Protein AF-A0A371J5H0-F1 (afdb_monomer_lite)

Sequence (74 aa):
MDNNHCEETLNELKKFIVQREEIIKVLEDGIDKYIVDRTLPFSYKERYVEWQQELLDLAEVQLNAAKEFMNSLL

pLDDT: mean 85.74, std 8.59, range [54.06, 95.94]

Structure (mmCIF, N/CA/C/O backbone):
data_AF-A0A371J5H0-F1
#
_entry.id   AF-A0A371J5H0-F1
#
loop_
_atom_site.group_PDB
_atom_site.id
_atom_site.type_symbol
_atom_site.label_atom_id
_atom_site.label_alt_id
_atom_site.label_comp_id
_atom_site.label_asym_id
_atom_site.label_entity_id
_atom_site.label_seq_id
_atom_site.pdbx_PDB_ins_code
_atom_site.Cartn_x
_atom_site.Cartn_y
_atom_site.Cartn_z
_atom_site.occupancy
_atom_site.B_iso_or_equiv
_atom_site.auth_seq_id
_atom_site.auth_comp_id
_atom_site.auth_asym_id
_atom_site.auth_atom_id
_atom_site.pdbx_PDB_model_num
ATOM 1 N N . MET A 1 1 ? 22.358 -4.774 -25.700 1.00 54.06 1 MET A N 1
ATOM 2 C CA . MET A 1 1 ? 21.057 -5.194 -25.147 1.00 54.06 1 MET A CA 1
ATOM 3 C C . MET A 1 1 ? 20.068 -5.113 -26.285 1.00 54.06 1 MET A C 1
ATOM 5 O O . MET A 1 1 ? 20.025 -4.072 -26.928 1.00 54.06 1 MET A O 1
ATOM 9 N N . ASP A 1 2 ? 19.380 -6.209 -26.597 1.00 61.97 2 ASP A N 1
ATOM 10 C CA . ASP A 1 2 ? 18.338 -6.200 -27.624 1.00 61.97 2 ASP A CA 1
ATOM 11 C C . ASP A 1 2 ? 17.211 -5.254 -27.200 1.00 61.97 2 ASP A C 1
ATOM 13 O O . ASP A 1 2 ? 16.758 -5.308 -26.056 1.00 61.97 2 ASP A O 1
ATOM 17 N N . ASN A 1 3 ? 16.754 -4.399 -28.122 1.00 65.62 3 ASN A N 1
ATOM 18 C CA . ASN A 1 3 ? 15.670 -3.432 -27.885 1.00 65.62 3 ASN A CA 1
ATOM 19 C C . ASN A 1 3 ? 14.418 -4.088 -27.273 1.00 65.62 3 ASN A C 1
ATOM 21 O O . ASN A 1 3 ? 13.727 -3.467 -26.472 1.00 65.62 3 ASN A O 1
ATOM 25 N N . ASN A 1 4 ? 14.180 -5.360 -27.601 1.00 75.19 4 ASN A N 1
ATOM 26 C CA . ASN A 1 4 ? 13.045 -6.139 -27.118 1.00 75.19 4 ASN A CA 1
ATOM 27 C C . ASN A 1 4 ? 13.096 -6.385 -25.595 1.00 75.19 4 ASN A C 1
ATOM 29 O O . ASN A 1 4 ? 12.089 -6.246 -24.912 1.00 75.19 4 ASN A O 1
ATOM 33 N N . HIS A 1 5 ? 14.281 -6.657 -25.033 1.00 75.19 5 HIS A N 1
ATOM 34 C CA . HIS A 1 5 ? 14.441 -6.866 -23.587 1.00 75.19 5 HIS A CA 1
ATOM 35 C C . HIS A 1 5 ? 14.297 -5.574 -22.777 1.00 75.19 5 HIS A C 1
ATOM 37 O O . HIS A 1 5 ? 13.781 -5.606 -21.658 1.00 75.19 5 HIS A O 1
ATOM 43 N N . CYS A 1 6 ? 14.725 -4.431 -23.324 1.00 78.12 6 CYS A N 1
ATOM 44 C CA . CYS A 1 6 ? 14.480 -3.136 -22.683 1.00 78.12 6 CYS A CA 1
ATOM 45 C C . CYS A 1 6 ? 12.978 -2.828 -22.612 1.00 78.12 6 CYS A C 1
ATOM 47 O O . CYS A 1 6 ? 12.492 -2.374 -21.577 1.00 78.12 6 CYS A O 1
ATOM 49 N N . GLU A 1 7 ? 12.235 -3.102 -23.685 1.00 86.50 7 GLU A N 1
ATOM 50 C CA . GLU A 1 7 ? 10.791 -2.868 -23.737 1.00 86.50 7 GLU A CA 1
ATOM 51 C C . GLU A 1 7 ? 10.010 -3.806 -22.799 1.00 86.50 7 GLU A C 1
ATOM 53 O O . GLU A 1 7 ? 9.118 -3.357 -22.074 1.00 86.50 7 GLU A O 1
ATOM 58 N N . GLU A 1 8 ? 10.381 -5.088 -22.743 1.00 88.75 8 GLU A N 1
ATOM 59 C CA . GLU A 1 8 ? 9.821 -6.061 -21.794 1.00 88.75 8 GLU A CA 1
ATOM 60 C C . GLU A 1 8 ? 10.049 -5.623 -20.340 1.00 88.75 8 GLU A C 1
ATOM 62 O O . GLU A 1 8 ? 9.092 -5.539 -19.566 1.00 88.75 8 GLU A O 1
ATOM 67 N N . THR A 1 9 ? 11.283 -5.239 -19.999 1.00 85.44 9 THR A N 1
ATOM 68 C CA . THR A 1 9 ? 11.649 -4.765 -18.653 1.00 85.44 9 THR A CA 1
ATOM 69 C C . THR A 1 9 ? 10.849 -3.521 -18.258 1.00 85.44 9 THR A C 1
ATOM 71 O O . THR A 1 9 ? 10.330 -3.432 -17.144 1.00 85.44 9 THR A O 1
ATOM 74 N N . LEU A 1 10 ? 10.686 -2.562 -19.177 1.00 88.81 10 LEU A N 1
ATOM 75 C CA . LEU A 1 10 ? 9.896 -1.352 -18.934 1.00 88.81 10 LEU A CA 1
ATOM 76 C C . LEU A 1 10 ? 8.416 -1.684 -18.681 1.00 88.81 10 LEU A C 1
ATOM 78 O O . LEU A 1 10 ? 7.768 -1.077 -17.826 1.00 88.81 10 LEU A O 1
ATOM 82 N N . ASN A 1 11 ? 7.866 -2.647 -19.421 1.00 91.81 11 ASN A N 1
ATOM 83 C CA . ASN A 1 11 ? 6.478 -3.070 -19.266 1.00 91.81 11 ASN A CA 1
ATOM 84 C C . ASN A 1 11 ? 6.240 -3.813 -17.946 1.00 91.81 11 ASN A C 1
ATOM 86 O O . ASN A 1 11 ? 5.209 -3.597 -17.305 1.00 91.81 11 ASN A O 1
ATOM 90 N N . GLU A 1 12 ? 7.177 -4.653 -17.510 1.00 92.25 12 GLU A N 1
ATOM 91 C CA . GLU A 1 12 ? 7.121 -5.289 -16.190 1.00 92.25 12 GLU A CA 1
ATOM 92 C C . GLU A 1 12 ? 7.216 -4.262 -15.059 1.00 92.25 12 GLU A C 1
ATOM 94 O O . GLU A 1 12 ? 6.422 -4.314 -14.118 1.00 92.25 12 GLU A O 1
ATOM 99 N N . LEU A 1 13 ? 8.096 -3.267 -15.193 1.00 90.69 13 LEU A N 1
ATOM 100 C CA . LEU A 1 13 ? 8.234 -2.187 -14.217 1.00 90.69 13 LEU A CA 1
ATOM 101 C C . LEU A 1 13 ? 6.953 -1.347 -14.096 1.00 90.69 13 LEU A C 1
ATOM 103 O O . LEU A 1 13 ? 6.514 -1.046 -12.987 1.00 90.69 13 LEU A O 1
ATOM 107 N N . LYS A 1 14 ? 6.290 -1.034 -15.218 1.00 92.69 14 LYS A N 1
ATOM 108 C CA . LYS A 1 14 ? 4.975 -0.364 -15.214 1.00 92.69 14 LYS A CA 1
ATOM 109 C C . LYS A 1 14 ? 3.920 -1.183 -14.476 1.00 92.69 14 LYS A C 1
ATOM 111 O O . LYS A 1 14 ? 3.182 -0.632 -13.664 1.00 92.69 14 LYS A O 1
ATOM 116 N N . LYS A 1 15 ? 3.849 -2.493 -14.740 1.00 94.81 15 LYS A N 1
ATOM 117 C CA . LYS A 1 15 ? 2.910 -3.391 -14.047 1.00 94.81 15 LYS A CA 1
ATOM 118 C C . LYS A 1 15 ? 3.181 -3.421 -12.545 1.00 94.81 15 LYS A C 1
ATOM 120 O O . LYS A 1 15 ? 2.238 -3.352 -11.766 1.00 94.81 15 LYS A O 1
ATOM 125 N N . PHE A 1 16 ? 4.452 -3.485 -12.151 1.00 92.69 16 PHE A N 1
ATOM 126 C CA . PHE A 1 16 ? 4.854 -3.453 -10.749 1.00 92.69 16 PHE A CA 1
ATOM 127 C C . PHE A 1 16 ? 4.396 -2.165 -10.052 1.00 92.69 16 PHE A C 1
ATOM 129 O O . PHE A 1 16 ? 3.795 -2.233 -8.982 1.00 92.69 16 PHE A O 1
ATOM 136 N N . ILE A 1 17 ? 4.622 -1.004 -10.676 1.00 93.12 17 ILE A N 1
ATOM 137 C CA . ILE A 1 17 ? 4.193 0.304 -10.154 1.00 93.12 17 ILE A CA 1
ATOM 138 C C . ILE A 1 17 ? 2.677 0.327 -9.927 1.00 93.12 17 ILE A C 1
ATOM 140 O O . ILE A 1 17 ? 2.241 0.623 -8.817 1.00 93.12 17 ILE A O 1
ATOM 144 N N . VAL A 1 18 ? 1.886 -0.064 -10.933 1.00 95.75 18 VAL A N 1
ATOM 145 C CA . VAL A 1 18 ? 0.415 -0.091 -10.831 1.00 95.75 18 VAL A CA 1
ATOM 146 C C . VAL A 1 18 ? -0.048 -1.009 -9.698 1.00 95.75 18 VAL A C 1
ATOM 148 O O . VAL A 1 18 ? -0.879 -0.616 -8.885 1.00 95.75 18 VAL A O 1
ATOM 151 N N . GLN A 1 19 ? 0.530 -2.207 -9.582 1.00 94.12 19 GLN A N 1
ATOM 152 C CA . GLN A 1 19 ? 0.188 -3.141 -8.505 1.00 94.12 19 GLN A CA 1
ATOM 153 C C . GLN A 1 19 ? 0.495 -2.578 -7.113 1.00 94.12 19 GLN A C 1
ATOM 155 O O . GLN A 1 19 ? -0.220 -2.873 -6.158 1.00 94.12 19 GLN A O 1
ATOM 160 N N . ARG A 1 20 ? 1.566 -1.789 -6.962 1.00 92.50 20 ARG A N 1
ATOM 161 C CA . ARG A 1 20 ? 1.899 -1.155 -5.678 1.00 92.50 20 ARG A CA 1
ATOM 162 C C . ARG A 1 20 ? 0.975 0.004 -5.342 1.00 92.50 20 ARG A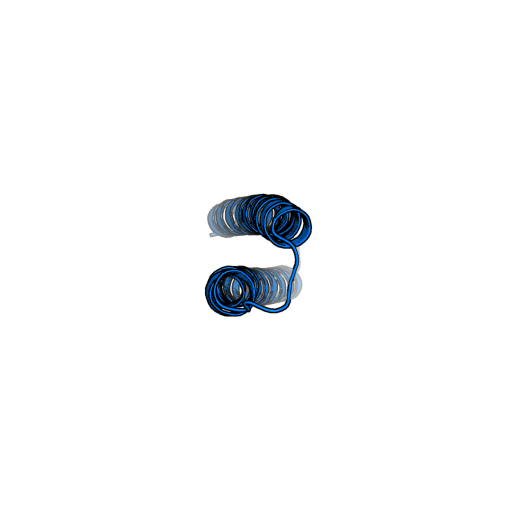 C 1
ATOM 164 O O . ARG A 1 20 ? 0.557 0.099 -4.194 1.00 92.50 20 ARG A O 1
ATOM 171 N N . GLU A 1 21 ? 0.595 0.809 -6.329 1.00 92.12 21 GLU A N 1
ATOM 172 C CA . GLU A 1 21 ? -0.418 1.858 -6.157 1.00 92.12 21 GLU A CA 1
ATOM 173 C C . GLU A 1 21 ? -1.778 1.267 -5.738 1.00 92.12 21 GLU A C 1
ATOM 175 O O . GLU A 1 21 ? -2.430 1.795 -4.839 1.00 92.12 21 GLU A O 1
ATOM 180 N N . GLU A 1 22 ? -2.177 0.125 -6.309 1.00 93.19 22 GLU A N 1
ATOM 181 C CA . GLU A 1 22 ? -3.392 -0.594 -5.897 1.00 93.19 22 GLU A CA 1
ATOM 182 C C . GLU A 1 22 ? -3.309 -1.133 -4.460 1.00 93.19 22 GLU A C 1
ATOM 184 O O . GLU A 1 22 ? -4.277 -1.015 -3.709 1.00 93.19 22 GLU A O 1
ATOM 189 N N . ILE A 1 23 ? -2.166 -1.699 -4.056 1.00 90.00 23 ILE A N 1
ATOM 190 C CA . ILE A 1 23 ? -1.961 -2.195 -2.685 1.00 90.00 23 ILE A CA 1
ATOM 191 C C . ILE A 1 23 ? -2.067 -1.057 -1.670 1.00 90.00 23 ILE A C 1
ATOM 193 O O . ILE A 1 23 ? -2.757 -1.223 -0.667 1.00 90.00 23 ILE A O 1
ATOM 197 N N . ILE A 1 24 ? -1.425 0.085 -1.933 1.00 89.81 24 ILE A N 1
ATOM 198 C CA . ILE A 1 24 ? -1.489 1.264 -1.057 1.00 89.81 24 ILE A CA 1
ATOM 199 C C . ILE A 1 24 ? -2.945 1.684 -0.857 1.00 89.81 24 ILE A C 1
ATOM 201 O O . ILE A 1 24 ? -3.403 1.765 0.279 1.00 89.81 24 ILE A O 1
ATOM 205 N N . LYS A 1 25 ? -3.704 1.814 -1.949 1.00 90.00 25 LYS A N 1
ATOM 206 C CA . LYS A 1 25 ? -5.122 2.179 -1.886 1.00 90.00 25 LYS A CA 1
ATOM 207 C C . LYS A 1 25 ? -5.952 1.197 -1.050 1.00 90.00 25 LYS A C 1
ATOM 209 O O . LYS A 1 25 ? -6.773 1.608 -0.238 1.00 90.00 25 LYS A O 1
ATOM 214 N N . VAL A 1 26 ? -5.744 -0.110 -1.233 1.00 88.12 26 VAL A N 1
ATOM 215 C CA . VAL A 1 26 ? -6.462 -1.145 -0.464 1.00 88.12 26 VAL A CA 1
ATOM 216 C C . VAL A 1 26 ? -6.114 -1.086 1.021 1.00 88.12 26 VAL A C 1
ATOM 218 O O . VAL A 1 26 ? -6.989 -1.307 1.860 1.00 88.12 26 VAL A O 1
ATOM 221 N N . LEU A 1 27 ? -4.849 -0.818 1.351 1.00 86.25 27 LEU A N 1
ATOM 222 C CA . LEU A 1 27 ? -4.431 -0.637 2.735 1.00 86.25 27 LEU A CA 1
ATOM 223 C C . LEU A 1 27 ? -5.145 0.581 3.323 1.00 86.25 27 LEU A C 1
ATOM 225 O O . LEU A 1 27 ? -5.848 0.421 4.317 1.00 86.25 27 LEU A O 1
ATOM 229 N N . GLU A 1 28 ? -5.053 1.750 2.684 1.00 84.62 28 GLU A N 1
ATOM 230 C CA . GLU A 1 28 ? -5.727 2.987 3.115 1.00 84.62 28 GLU A CA 1
ATOM 231 C C . GLU A 1 28 ? -7.230 2.775 3.381 1.00 84.62 28 GLU A C 1
ATOM 233 O O . GLU A 1 28 ? -7.700 3.084 4.477 1.00 84.62 28 GLU A O 1
ATOM 238 N N . ASP A 1 29 ? -7.954 2.134 2.455 1.00 83.44 29 ASP A N 1
ATOM 239 C CA . ASP A 1 29 ? -9.387 1.815 2.594 1.00 83.44 29 ASP A CA 1
ATOM 240 C C . ASP A 1 29 ? -9.683 0.839 3.761 1.00 83.44 29 ASP A C 1
ATOM 242 O O . ASP A 1 29 ? -10.790 0.797 4.310 1.00 83.44 29 ASP A O 1
ATOM 246 N N . GLY A 1 30 ? -8.705 0.018 4.158 1.00 75.25 30 GLY A N 1
ATOM 247 C CA . GLY A 1 30 ? -8.833 -0.959 5.237 1.00 75.25 30 GLY A CA 1
ATOM 248 C C . GLY A 1 30 ? -9.022 -0.334 6.624 1.00 75.25 30 GLY A C 1
ATOM 249 O O . GLY A 1 30 ? -9.721 -0.924 7.456 1.00 75.25 30 GLY A O 1
ATOM 250 N N . ILE A 1 31 ? -8.466 0.859 6.870 1.00 69.25 31 ILE A N 1
ATOM 251 C CA . ILE A 1 31 ? -8.518 1.566 8.168 1.00 69.25 31 ILE A CA 1
ATOM 252 C C . ILE A 1 31 ? -9.960 1.779 8.608 1.00 69.25 31 ILE A C 1
ATOM 254 O O . ILE A 1 31 ? -10.345 1.433 9.732 1.00 69.25 31 ILE A O 1
ATOM 258 N N . ASP A 1 32 ? -10.770 2.311 7.698 1.00 70.19 32 ASP A N 1
ATOM 259 C CA . ASP A 1 32 ? -12.132 2.739 7.989 1.00 70.19 32 ASP A CA 1
ATOM 260 C C . ASP A 1 32 ? -13.006 1.567 8.434 1.00 70.19 32 ASP A C 1
ATOM 262 O O . ASP A 1 32 ? -13.868 1.703 9.307 1.00 70.19 32 ASP A O 1
ATOM 266 N N . LYS A 1 33 ? -12.747 0.372 7.896 1.00 72.31 33 LYS A N 1
ATOM 267 C CA . LYS A 1 33 ? -13.522 -0.823 8.225 1.00 72.31 33 LYS A CA 1
ATOM 268 C C . LYS A 1 33 ? -13.236 -1.335 9.638 1.00 72.31 33 LYS A C 1
ATOM 270 O 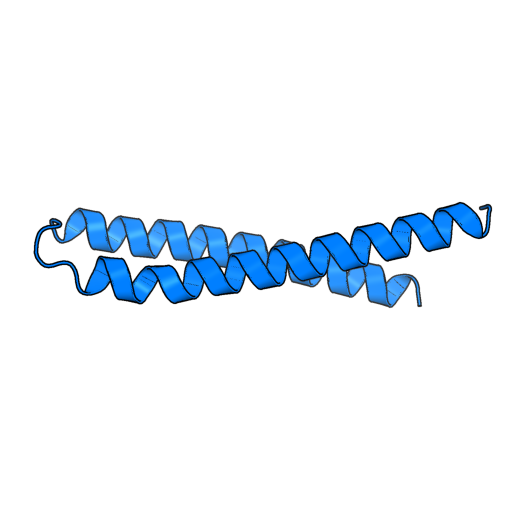O . LYS A 1 33 ? -14.171 -1.700 10.350 1.00 72.31 33 LYS A O 1
ATOM 275 N N . TYR A 1 34 ? -11.969 -1.363 10.054 1.00 69.69 34 TYR A N 1
ATOM 276 C CA . TYR A 1 34 ? -11.568 -1.954 11.338 1.00 69.69 34 TYR A CA 1
ATOM 277 C C . TYR A 1 34 ? -11.653 -0.977 12.512 1.00 69.69 34 TYR A C 1
ATOM 279 O O . TYR A 1 34 ? -11.980 -1.387 13.631 1.00 69.69 34 TYR A O 1
ATOM 287 N N . ILE A 1 35 ? -11.438 0.321 12.279 1.00 69.44 35 ILE A N 1
ATOM 288 C CA . ILE A 1 35 ? -11.619 1.337 13.324 1.00 69.44 35 ILE A CA 1
ATOM 289 C C . ILE A 1 35 ? -13.086 1.390 13.774 1.00 69.44 35 ILE A C 1
ATOM 291 O O . ILE A 1 35 ? -13.366 1.433 14.981 1.00 69.44 35 ILE A O 1
ATOM 295 N N . VAL A 1 36 ? -14.028 1.319 12.828 1.00 77.44 36 VAL A N 1
ATOM 296 C CA . VAL A 1 36 ? -15.471 1.458 13.093 1.00 77.44 36 VAL A CA 1
ATOM 297 C C . VAL A 1 36 ? -16.091 0.193 13.706 1.00 77.44 36 VAL A C 1
ATOM 299 O O . VAL A 1 36 ? -17.123 0.281 14.379 1.00 77.44 36 VAL A O 1
ATOM 302 N N . ASP A 1 37 ? -15.455 -0.973 13.570 1.00 80.06 37 ASP A N 1
ATOM 303 C CA . ASP A 1 37 ? -15.957 -2.227 14.137 1.00 80.06 37 ASP A CA 1
ATOM 304 C C . ASP A 1 37 ? -15.910 -2.220 15.675 1.00 80.06 37 ASP A C 1
ATOM 306 O O . ASP A 1 37 ? -14.857 -2.324 16.301 1.00 80.06 37 ASP A O 1
ATOM 310 N N . ARG A 1 38 ? -17.070 -2.107 16.327 1.00 78.50 38 ARG A N 1
ATOM 311 C CA . ARG A 1 38 ? -17.183 -2.065 17.797 1.00 78.50 38 ARG A CA 1
ATOM 312 C C . ARG A 1 38 ? -17.024 -3.430 18.474 1.00 78.50 38 ARG A C 1
ATOM 314 O O . ARG A 1 38 ? -17.017 -3.478 19.700 1.00 78.50 38 ARG A O 1
ATOM 321 N N . THR A 1 39 ? -16.925 -4.515 17.709 1.00 87.19 39 THR A N 1
ATOM 322 C CA . THR A 1 39 ? -16.800 -5.882 18.238 1.00 87.19 39 THR A CA 1
ATOM 323 C C . THR A 1 39 ? -15.354 -6.273 18.543 1.00 87.19 39 THR A C 1
ATOM 325 O O . THR A 1 39 ? -15.119 -7.184 19.336 1.00 87.19 39 THR A O 1
ATOM 328 N N . LEU A 1 40 ? -14.380 -5.561 17.968 1.00 81.88 40 LEU A N 1
ATOM 329 C CA . LEU A 1 40 ? -12.960 -5.834 18.169 1.00 81.88 40 LEU A CA 1
ATOM 330 C C . LEU A 1 40 ? -12.409 -5.141 19.426 1.00 81.88 40 LEU A C 1
ATOM 332 O O . LEU A 1 40 ? -12.680 -3.951 19.635 1.00 81.88 40 LEU A O 1
ATOM 336 N N . PRO A 1 41 ? -11.585 -5.830 20.243 1.00 88.69 41 PRO A N 1
ATOM 337 C CA . PRO A 1 41 ? -10.907 -5.195 21.367 1.00 88.69 41 PRO A CA 1
ATOM 338 C C . PRO A 1 41 ? -9.947 -4.100 20.891 1.00 88.69 41 PRO A C 1
ATOM 340 O O . PRO A 1 41 ? -9.311 -4.223 19.846 1.00 88.69 41 PRO A O 1
ATOM 343 N N . PHE A 1 42 ? -9.799 -3.049 21.696 1.00 84.81 42 PHE A N 1
ATOM 344 C CA . PHE A 1 42 ? -8.993 -1.875 21.353 1.00 84.81 42 PHE A CA 1
ATOM 345 C C . PHE A 1 42 ? -7.535 -2.214 20.997 1.00 84.81 42 PHE A C 1
ATOM 347 O O . PHE A 1 42 ? -7.031 -1.738 19.987 1.00 84.81 42 PHE A O 1
ATOM 354 N N . SER A 1 43 ? -6.906 -3.135 21.731 1.00 87.88 43 SER A N 1
ATOM 355 C CA . SER A 1 43 ? -5.529 -3.578 21.466 1.00 87.88 43 SER A CA 1
ATOM 356 C C . SER A 1 43 ? -5.339 -4.257 20.104 1.00 87.88 43 SER A C 1
ATOM 358 O O . SER A 1 43 ? -4.254 -4.204 19.530 1.00 87.88 43 SER A O 1
ATOM 360 N N . TYR A 1 44 ? -6.381 -4.897 19.562 1.00 85.25 44 TYR A N 1
ATOM 361 C CA . TYR A 1 44 ? -6.332 -5.446 18.205 1.00 85.25 44 TYR A CA 1
ATOM 362 C C . TYR A 1 44 ? -6.429 -4.344 17.153 1.00 85.25 44 TYR A C 1
ATOM 364 O O . TYR A 1 44 ? -5.802 -4.458 16.105 1.00 85.25 44 TYR A O 1
ATOM 372 N N . LYS A 1 45 ? -7.181 -3.276 17.434 1.00 85.06 45 LYS A N 1
ATOM 373 C CA . LYS A 1 45 ? -7.285 -2.121 16.537 1.00 85.06 45 LYS A CA 1
ATOM 374 C C . LYS A 1 45 ? -5.967 -1.361 16.451 1.00 85.06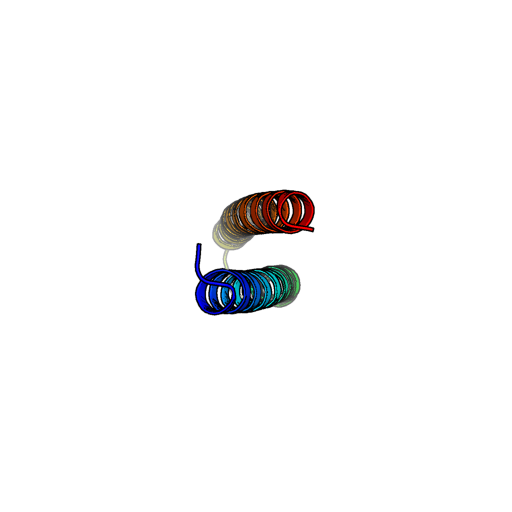 45 LYS A C 1
ATOM 376 O O . LYS A 1 45 ? -5.548 -1.041 15.348 1.00 85.06 45 LYS A O 1
ATOM 381 N N . GLU A 1 46 ? -5.304 -1.131 17.584 1.00 86.38 46 GLU A N 1
ATOM 382 C CA . GLU A 1 46 ? -3.979 -0.493 17.619 1.00 86.38 46 GLU A CA 1
ATOM 383 C C . GLU A 1 46 ? -2.962 -1.290 16.797 1.00 86.38 46 GLU A C 1
ATOM 385 O O . GLU A 1 46 ? -2.358 -0.746 15.878 1.00 86.38 46 GLU A O 1
ATOM 390 N N . ARG A 1 47 ? -2.867 -2.605 17.031 1.00 88.69 47 ARG A N 1
ATOM 391 C CA . ARG A 1 47 ? -1.984 -3.487 16.250 1.00 88.69 47 ARG A CA 1
ATOM 392 C C . ARG A 1 47 ? -2.296 -3.499 14.758 1.00 88.69 47 ARG A C 1
ATOM 394 O O . ARG A 1 47 ? -1.385 -3.602 13.947 1.00 88.69 47 ARG A O 1
ATOM 401 N N . TYR A 1 48 ? -3.575 -3.429 14.391 1.00 85.56 48 TYR A N 1
ATOM 402 C CA . TYR A 1 48 ? -3.968 -3.378 12.988 1.00 85.56 48 TYR A CA 1
ATOM 403 C C . TYR A 1 48 ? -3.477 -2.088 12.320 1.00 85.56 48 TYR A C 1
ATOM 405 O O . TYR A 1 48 ? -2.933 -2.148 11.223 1.00 85.56 48 TYR A O 1
ATOM 413 N N . VAL A 1 49 ? -3.617 -0.944 12.999 1.00 86.06 49 VAL A N 1
ATOM 414 C CA . VAL A 1 49 ? -3.094 0.345 12.521 1.00 86.06 49 VAL A CA 1
ATOM 415 C C . VAL A 1 49 ? -1.570 0.297 12.382 1.00 86.06 49 VAL A C 1
ATOM 417 O O . VAL A 1 49 ? -1.051 0.731 11.359 1.00 86.06 49 VAL A O 1
ATOM 420 N N . GLU A 1 50 ? -0.862 -0.279 13.357 1.00 89.69 50 GLU A N 1
ATOM 421 C CA . GLU A 1 50 ? 0.600 -0.444 13.309 1.00 89.69 50 GLU A CA 1
ATOM 422 C C . GLU A 1 50 ? 1.046 -1.287 12.106 1.00 89.69 50 GLU A C 1
ATOM 424 O O . GLU A 1 50 ? 1.818 -0.812 11.275 1.00 89.69 50 GLU A O 1
ATOM 429 N N . TRP A 1 51 ? 0.524 -2.511 11.957 1.00 88.81 51 TRP A N 1
ATOM 430 C CA . TRP A 1 51 ? 0.881 -3.387 10.832 1.00 88.81 51 TRP A CA 1
ATOM 431 C C . TRP A 1 51 ? 0.523 -2.783 9.486 1.00 88.81 51 TRP A C 1
ATOM 433 O O . TRP A 1 51 ? 1.228 -2.981 8.499 1.00 88.81 51 TRP A O 1
ATOM 443 N N . GLN A 1 52 ? -0.587 -2.057 9.425 1.00 87.31 52 GLN A N 1
ATOM 444 C CA . GLN A 1 52 ? -0.962 -1.386 8.203 1.00 87.31 52 GLN A CA 1
ATOM 445 C C . GLN A 1 52 ? 0.024 -0.271 7.849 1.00 87.31 52 GLN A C 1
ATOM 447 O O . GLN A 1 52 ? 0.412 -0.180 6.685 1.00 87.31 52 GLN A O 1
ATOM 452 N N . GLN A 1 53 ? 0.430 0.553 8.817 1.00 89.50 53 GLN A N 1
ATOM 453 C CA . GLN A 1 53 ? 1.422 1.595 8.573 1.00 89.50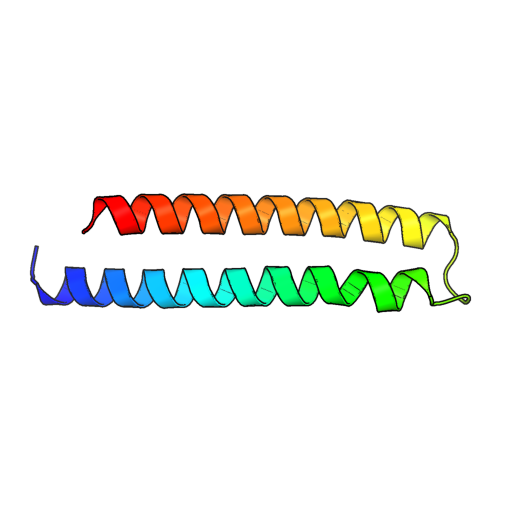 53 GLN A CA 1
ATOM 454 C C . GLN A 1 53 ? 2.742 0.983 8.092 1.00 89.50 53 GLN A C 1
ATOM 456 O O . GLN A 1 53 ? 3.290 1.436 7.096 1.00 89.50 53 GLN A O 1
ATOM 461 N N . GLU A 1 54 ? 3.193 -0.113 8.709 1.00 92.81 54 GLU A N 1
ATOM 462 C CA . GLU A 1 54 ? 4.387 -0.842 8.260 1.00 92.81 54 GLU A CA 1
ATOM 463 C C . GLU A 1 54 ? 4.266 -1.334 6.805 1.00 92.81 54 GLU A C 1
ATOM 465 O O . GLU A 1 54 ? 5.223 -1.264 6.029 1.00 92.81 54 GLU A O 1
ATOM 470 N N . LEU A 1 55 ? 3.088 -1.830 6.412 1.00 90.81 55 LEU A N 1
ATOM 471 C CA . LEU A 1 55 ? 2.830 -2.281 5.043 1.00 90.81 55 LEU A CA 1
AT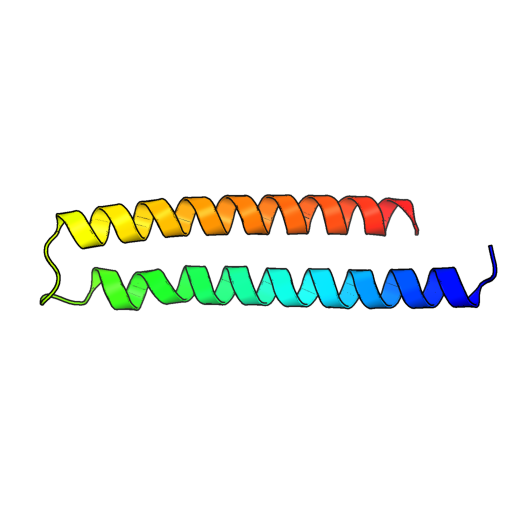OM 472 C C . LEU A 1 55 ? 2.761 -1.120 4.044 1.00 90.81 55 LEU A C 1
ATOM 474 O O . LEU A 1 55 ? 3.246 -1.273 2.921 1.00 90.81 55 LEU A O 1
ATOM 478 N N . LEU A 1 56 ? 2.176 0.013 4.440 1.00 91.44 56 LEU A N 1
ATOM 479 C CA . LEU A 1 56 ? 2.143 1.237 3.639 1.00 91.44 56 LEU A CA 1
ATOM 480 C C . LEU A 1 56 ? 3.559 1.754 3.400 1.00 91.44 56 LEU A C 1
ATOM 482 O O . LEU A 1 56 ? 3.956 1.899 2.246 1.00 91.44 56 LEU A O 1
ATOM 486 N N . ASP A 1 57 ? 4.349 1.904 4.461 1.00 93.56 57 ASP A N 1
ATOM 487 C CA . ASP A 1 57 ? 5.737 2.361 4.383 1.00 93.56 57 ASP A CA 1
ATOM 488 C C . ASP A 1 57 ? 6.559 1.460 3.445 1.00 93.56 57 ASP A C 1
ATOM 490 O O . ASP A 1 57 ? 7.294 1.933 2.573 1.00 93.56 57 ASP A O 1
ATOM 494 N N . LEU A 1 58 ? 6.400 0.135 3.561 1.00 93.19 58 LEU A N 1
ATOM 495 C CA . LEU A 1 58 ? 7.079 -0.820 2.685 1.00 93.19 58 LEU A CA 1
ATOM 496 C C . LEU A 1 58 ? 6.646 -0.674 1.218 1.00 93.19 58 LEU A C 1
ATOM 498 O O . LEU A 1 58 ? 7.489 -0.736 0.315 1.00 93.19 58 LEU A O 1
ATOM 502 N N . ALA A 1 59 ? 5.346 -0.517 0.964 1.00 91.00 59 ALA A N 1
ATOM 503 C CA . ALA A 1 59 ? 4.812 -0.361 -0.384 1.00 91.00 59 ALA A CA 1
ATOM 504 C C . ALA A 1 59 ? 5.270 0.960 -1.023 1.00 91.00 59 ALA A C 1
ATOM 506 O O . ALA A 1 59 ? 5.655 0.961 -2.194 1.00 91.00 59 ALA A O 1
ATOM 507 N N . GLU A 1 60 ? 5.306 2.050 -0.255 1.00 91.69 60 GLU A N 1
ATOM 508 C CA . GLU A 1 60 ? 5.808 3.353 -0.692 1.00 91.69 60 GLU A CA 1
ATOM 509 C C . GLU A 1 60 ? 7.300 3.310 -1.027 1.00 91.69 60 GLU A C 1
ATOM 511 O O . GLU A 1 60 ? 7.703 3.794 -2.085 1.00 91.69 60 GLU A O 1
ATOM 516 N N . VAL A 1 61 ? 8.127 2.671 -0.193 1.00 95.94 61 VAL A N 1
ATOM 517 C CA . VAL A 1 61 ? 9.561 2.489 -0.479 1.00 95.94 61 VAL A CA 1
ATOM 518 C C . VAL A 1 61 ? 9.763 1.729 -1.792 1.00 95.94 61 VAL A C 1
ATOM 520 O O . VAL A 1 61 ? 10.565 2.140 -2.632 1.00 95.94 61 VAL A O 1
ATOM 523 N N . GLN A 1 62 ? 9.015 0.642 -2.001 1.00 91.25 62 GLN A N 1
ATOM 524 C CA . GLN A 1 62 ? 9.085 -0.139 -3.239 1.00 91.25 62 GLN A CA 1
ATOM 525 C C . GLN A 1 62 ? 8.624 0.669 -4.459 1.00 91.25 62 GLN A C 1
ATOM 527 O O . GLN A 1 62 ? 9.244 0.587 -5.521 1.00 91.25 62 GLN A O 1
ATOM 532 N N . LEU A 1 63 ? 7.557 1.454 -4.310 1.00 91.94 63 LEU A N 1
ATOM 533 C CA . LEU A 1 63 ? 7.021 2.308 -5.364 1.00 91.94 63 LEU A CA 1
ATOM 534 C C . LEU A 1 63 ? 8.009 3.414 -5.751 1.00 91.94 63 LEU A C 1
ATOM 536 O O . LEU A 1 63 ? 8.248 3.632 -6.938 1.00 91.94 63 LEU A O 1
ATOM 540 N N . ASN A 1 64 ? 8.601 4.083 -4.763 1.00 93.81 64 ASN A N 1
ATOM 541 C CA . ASN A 1 64 ? 9.570 5.153 -4.980 1.00 93.81 64 ASN A CA 1
ATOM 542 C C . ASN A 1 64 ? 10.828 4.620 -5.668 1.00 93.81 64 ASN A C 1
ATOM 544 O O . ASN A 1 64 ? 11.218 5.154 -6.704 1.00 93.81 64 ASN A O 1
ATOM 548 N N . ALA A 1 65 ? 11.385 3.504 -5.188 1.00 92.94 65 ALA A N 1
ATOM 549 C CA . ALA A 1 65 ? 12.533 2.861 -5.825 1.00 92.94 65 ALA A CA 1
ATOM 550 C C . ALA A 1 65 ? 12.238 2.453 -7.282 1.00 92.94 65 ALA A C 1
ATOM 552 O O . ALA A 1 65 ? 13.068 2.652 -8.169 1.00 92.94 65 ALA A O 1
ATOM 553 N N . ALA A 1 66 ? 11.040 1.923 -7.558 1.00 90.75 66 ALA A N 1
ATOM 554 C CA . ALA A 1 66 ? 10.630 1.567 -8.915 1.00 90.75 66 ALA A CA 1
ATOM 555 C C . ALA A 1 66 ? 10.488 2.795 -9.830 1.00 90.75 66 ALA A C 1
ATOM 557 O O . ALA A 1 66 ? 10.928 2.751 -10.980 1.00 90.75 66 ALA A O 1
ATOM 558 N N . LYS A 1 67 ? 9.911 3.896 -9.331 1.00 90.50 67 LYS A N 1
ATOM 559 C CA . LYS A 1 67 ? 9.774 5.161 -10.074 1.00 90.50 67 LYS A CA 1
ATOM 560 C C . LYS A 1 67 ? 11.135 5.799 -10.360 1.00 90.50 67 LYS A C 1
ATOM 562 O O . LYS A 1 67 ? 11.374 6.236 -11.482 1.00 90.50 67 LYS A O 1
ATOM 567 N N . GLU A 1 68 ? 12.042 5.808 -9.386 1.00 93.81 68 GLU A N 1
ATOM 568 C CA . GLU A 1 68 ? 13.418 6.286 -9.565 1.00 93.81 68 GLU A CA 1
ATOM 569 C C . GLU A 1 68 ? 14.173 5.463 -10.609 1.00 93.81 68 GLU A C 1
ATOM 571 O O . GLU A 1 68 ? 14.769 6.026 -11.530 1.00 93.81 68 GLU A O 1
ATOM 576 N N . PHE A 1 69 ? 14.093 4.132 -10.520 1.00 89.31 69 PHE A N 1
ATOM 577 C CA . PHE A 1 69 ? 14.700 3.251 -11.510 1.00 89.31 69 PHE A CA 1
ATOM 578 C C . PHE A 1 69 ? 14.113 3.490 -12.906 1.00 89.31 69 PHE A C 1
ATOM 580 O O . PHE A 1 69 ? 14.864 3.633 -13.867 1.00 89.31 69 PHE A O 1
ATOM 587 N N . MET A 1 70 ? 12.789 3.628 -13.023 1.00 88.31 70 MET A N 1
ATOM 588 C CA . MET A 1 70 ? 12.129 3.932 -14.293 1.00 88.31 70 MET A CA 1
ATOM 589 C C . MET A 1 70 ? 12.620 5.247 -14.906 1.00 88.31 70 MET A C 1
ATOM 591 O O . MET A 1 70 ? 12.913 5.290 -16.097 1.00 88.31 70 MET A O 1
ATOM 595 N N . ASN A 1 71 ? 12.749 6.297 -14.093 1.00 88.44 71 ASN A N 1
ATOM 596 C CA . ASN A 1 71 ? 13.262 7.593 -14.532 1.00 88.44 71 ASN A CA 1
ATOM 597 C C . ASN A 1 71 ? 14.728 7.524 -14.976 1.00 88.44 71 ASN A C 1
ATOM 599 O O . ASN A 1 71 ? 15.129 8.298 -15.832 1.00 88.44 71 ASN A O 1
ATOM 603 N N . SER A 1 72 ? 15.526 6.607 -14.420 1.00 87.50 72 SER A N 1
ATOM 604 C CA . SER A 1 72 ? 16.918 6.403 -14.847 1.00 87.50 72 SER A CA 1
ATOM 605 C C . SER A 1 72 ? 17.060 5.704 -16.207 1.00 87.50 72 SER A C 1
ATOM 607 O O . SER A 1 72 ? 18.141 5.721 -16.794 1.00 87.50 72 SER A O 1
ATOM 609 N N . LEU A 1 73 ? 15.984 5.072 -16.694 1.00 79.25 73 LEU A N 1
ATOM 610 C CA . LEU A 1 73 ? 15.938 4.349 -17.968 1.00 79.25 73 LEU A CA 1
ATOM 611 C C . LEU A 1 73 ? 15.383 5.191 -19.133 1.00 79.25 73 LEU A C 1
ATOM 613 O O . LEU A 1 73 ? 15.432 4.725 -20.274 1.00 79.25 73 LEU A O 1
ATOM 617 N N . LEU A 1 74 ? 14.827 6.375 -18.849 1.00 73.88 74 LEU A N 1
ATOM 618 C CA . LEU A 1 74 ? 14.237 7.318 -19.812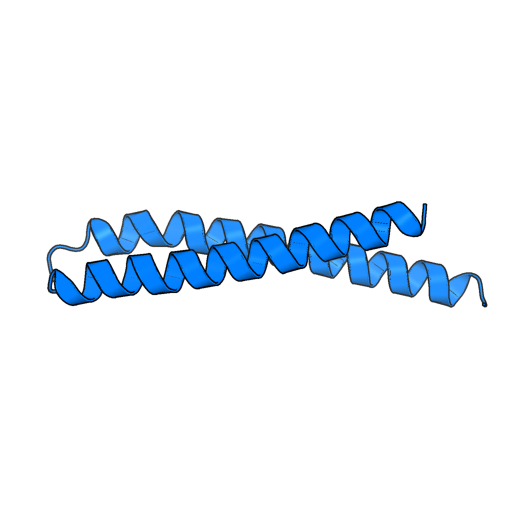 1.00 73.88 74 LEU A CA 1
ATOM 619 C C . LEU A 1 74 ? 15.204 8.466 -20.123 1.00 73.88 74 LEU A C 1
ATOM 621 O O . LEU A 1 74 ? 15.232 8.877 -21.305 1.00 73.88 74 LEU A O 1
#

Secondary structure (DSSP, 8-state):
--HHHHHHHHHHHHHHHHHHHHHHHHHHHHHHHHHH-TTS-HHHHHHHHHHHHHHHHHHHHHHHHHHHHHHHT-

Radius of gyration: 17.31 Å; chains: 1; bounding box: 38×14×49 Å

Foldseek 3Di:
DPPVVLVVVLVVLVVLLVVLVVVLVVLVVVLVVLVPDPVDDPVVNVVSVVVSVVVNVVSVVSNVVSVVVSVVSD

Organism: NCBI:txid2020949